Protein AF-A0AAW1VMY1-F1 (afdb_monomer)

Sequence (106 aa):
MLPQSQLFFLLIALLSFTSILGSFEGLDKKFLPRVHVLNDLPPNSEPLNVLCKSRNTYIDFSHPGTRFRPKRDNGKAAVFWLVNEHGFFLSWDNTTWVKKSVWETE

Mean predicted aligned error: 14.03 Å

Radius of gyration: 27.6 Å; Cα contacts (8 Å, |Δi|>4): 122; chains: 1; bounding box: 50×26×88 Å

pLDDT: mean 76.41, std 15.04, range [42.78, 95.44]

Structure (mmCIF, N/CA/C/O backbone):
data_AF-A0AAW1VMY1-F1
#
_entry.id   AF-A0AAW1VMY1-F1
#
loop_
_atom_site.group_PDB
_atom_site.id
_atom_site.type_symbol
_atom_site.label_atom_id
_atom_site.label_alt_id
_atom_site.label_comp_id
_atom_site.label_asym_id
_atom_site.label_entity_id
_atom_site.label_seq_id
_atom_site.pdbx_PDB_ins_code
_atom_site.Cartn_x
_atom_site.Cartn_y
_atom_site.Cartn_z
_atom_site.occupancy
_atom_site.B_iso_or_equiv
_atom_site.auth_seq_id
_atom_site.auth_comp_id
_atom_site.auth_asym_id
_atom_site.auth_atom_id
_atom_site.pdbx_PDB_model_num
ATOM 1 N N . MET A 1 1 ? 25.971 17.314 -67.364 1.00 74.19 1 MET A N 1
ATOM 2 C CA . MET A 1 1 ? 26.705 16.212 -66.703 1.00 74.19 1 MET A CA 1
ATOM 3 C C . MET A 1 1 ? 27.436 16.817 -65.519 1.00 74.19 1 MET A C 1
ATOM 5 O O . MET A 1 1 ? 28.214 17.738 -65.729 1.00 74.19 1 MET A O 1
ATOM 9 N N . LEU A 1 2 ? 27.101 16.420 -64.290 1.00 62.38 2 LEU A N 1
ATOM 10 C CA . LEU A 1 2 ? 27.748 16.969 -63.094 1.00 62.38 2 LEU A CA 1
ATOM 11 C C . LEU A 1 2 ? 29.171 16.384 -62.994 1.00 62.38 2 LEU A C 1
ATOM 13 O O . LEU A 1 2 ? 29.309 15.169 -63.152 1.00 62.38 2 LEU A O 1
ATOM 17 N N . PRO A 1 3 ? 30.224 17.189 -62.771 1.00 81.88 3 PRO A N 1
ATOM 18 C CA . PRO A 1 3 ? 31.581 16.663 -62.671 1.00 81.88 3 PRO A CA 1
ATOM 19 C C . PRO A 1 3 ? 31.712 15.729 -61.462 1.00 81.88 3 PRO A C 1
ATOM 21 O O . PRO A 1 3 ? 31.145 15.977 -60.398 1.00 81.88 3 PRO A O 1
ATOM 24 N N . GLN A 1 4 ? 32.474 14.647 -61.625 1.00 75.56 4 GLN A N 1
ATOM 25 C CA . GLN A 1 4 ? 32.600 13.557 -60.649 1.00 75.56 4 GLN A CA 1
ATOM 26 C C . GLN A 1 4 ? 33.080 14.021 -59.263 1.00 75.56 4 GLN A C 1
ATOM 28 O O . GLN A 1 4 ? 32.715 13.430 -58.249 1.00 75.56 4 GLN A O 1
ATOM 33 N N . SER A 1 5 ? 33.821 15.131 -59.202 1.00 76.00 5 SER A N 1
ATOM 34 C CA . SER A 1 5 ? 34.220 15.775 -57.947 1.00 76.00 5 SER A CA 1
ATOM 35 C C . SER A 1 5 ? 33.035 16.353 -57.164 1.00 76.00 5 SER A C 1
ATOM 37 O O . SER A 1 5 ? 33.006 16.247 -55.944 1.00 76.00 5 SER A O 1
ATOM 39 N N . GLN A 1 6 ? 32.024 16.905 -57.837 1.00 75.88 6 GLN A N 1
ATOM 40 C CA . GLN A 1 6 ? 30.830 17.474 -57.195 1.00 75.88 6 GLN A CA 1
ATOM 41 C C . GLN A 1 6 ? 29.905 16.384 -56.641 1.00 75.88 6 GLN A C 1
ATOM 43 O O . GLN A 1 6 ? 29.338 16.541 -55.563 1.00 75.88 6 GLN A O 1
ATOM 48 N N . LEU A 1 7 ? 29.814 15.242 -57.331 1.00 78.56 7 LEU A N 1
ATOM 49 C CA . LEU A 1 7 ? 29.116 14.053 -56.829 1.00 78.56 7 LEU A CA 1
ATOM 50 C C . LEU A 1 7 ? 29.737 13.537 -55.521 1.00 78.56 7 LEU A C 1
ATOM 52 O O . LEU A 1 7 ? 29.009 13.157 -54.606 1.00 78.56 7 LEU A O 1
ATOM 56 N N . PHE A 1 8 ? 31.067 13.580 -55.407 1.00 79.62 8 PHE A N 1
ATOM 57 C CA . PHE A 1 8 ? 31.785 13.155 -54.204 1.00 79.62 8 PHE A CA 1
ATOM 58 C C . PHE A 1 8 ? 31.496 14.059 -52.995 1.00 79.62 8 PHE A C 1
ATOM 60 O O . PHE A 1 8 ? 31.194 13.559 -51.911 1.00 79.62 8 PHE A O 1
ATOM 67 N N . PHE A 1 9 ? 31.500 15.383 -53.180 1.00 80.56 9 PHE A N 1
ATOM 68 C CA . PHE A 1 9 ? 31.163 16.326 -52.104 1.00 80.56 9 PHE A CA 1
ATOM 69 C C . PHE A 1 9 ? 29.706 16.200 -51.640 1.00 80.56 9 PHE A C 1
ATOM 71 O O . PHE A 1 9 ? 29.439 16.265 -50.440 1.00 80.56 9 PHE A O 1
ATOM 78 N N . LEU A 1 10 ? 28.770 15.958 -52.563 1.00 80.25 10 LEU A N 1
ATOM 79 C CA . LEU A 1 10 ? 27.357 15.751 -52.227 1.00 80.25 10 LEU A CA 1
ATOM 80 C C . LEU A 1 10 ? 27.125 14.452 -51.442 1.00 80.25 10 LEU A C 1
ATOM 82 O O . LEU A 1 10 ? 26.332 14.449 -50.504 1.00 80.25 10 LEU A O 1
ATOM 86 N N . LEU A 1 11 ? 27.846 13.373 -51.763 1.00 76.94 11 LEU A N 1
ATOM 87 C CA . LEU A 1 11 ? 27.800 12.113 -51.009 1.00 76.94 11 LEU A CA 1
ATOM 88 C C . LEU A 1 11 ? 28.310 12.279 -49.569 1.00 76.94 11 LEU A C 1
ATOM 90 O O . LEU A 1 11 ? 27.679 11.785 -48.637 1.00 76.94 11 LEU A O 1
ATOM 94 N N . ILE A 1 12 ? 29.407 13.017 -49.369 1.00 76.75 12 ILE A N 1
ATOM 95 C CA . ILE A 1 12 ? 29.951 13.306 -48.030 1.00 76.75 12 ILE A CA 1
ATOM 96 C C . ILE A 1 12 ? 28.976 14.165 -47.214 1.00 76.75 12 ILE A C 1
ATOM 98 O O . ILE A 1 12 ? 28.760 13.898 -46.028 1.00 76.75 12 ILE A O 1
ATOM 102 N N . ALA A 1 13 ? 28.348 15.161 -47.843 1.00 75.44 13 ALA A N 1
ATOM 103 C CA . ALA A 1 13 ? 27.332 15.986 -47.196 1.00 75.44 13 ALA A CA 1
ATOM 104 C C . ALA A 1 13 ? 26.098 15.153 -46.797 1.00 75.44 13 ALA A C 1
ATOM 106 O O . ALA A 1 13 ? 25.606 15.280 -45.681 1.00 75.44 13 ALA A O 1
ATOM 107 N N . LEU A 1 14 ? 25.637 14.232 -47.652 1.00 70.38 14 LEU A N 1
ATOM 108 C CA . LEU A 1 14 ? 24.501 13.360 -47.333 1.00 70.38 14 LEU A CA 1
ATOM 109 C C . LEU A 1 14 ? 24.799 12.428 -46.149 1.00 70.38 14 LEU A C 1
ATOM 111 O O . LEU A 1 14 ? 23.968 12.276 -45.256 1.00 70.38 14 LEU A O 1
ATOM 115 N N . LEU A 1 15 ? 25.996 11.834 -46.115 1.00 66.88 15 LEU A N 1
ATOM 116 C CA . LEU A 1 15 ? 26.402 10.925 -45.040 1.00 66.88 15 LEU A CA 1
ATOM 117 C C . LEU A 1 15 ? 26.568 11.659 -43.703 1.00 66.88 15 LEU A C 1
ATOM 119 O O . LEU A 1 15 ? 26.132 11.150 -42.673 1.00 66.88 15 LEU A O 1
ATOM 123 N N . SER A 1 16 ? 27.098 12.884 -43.713 1.00 65.31 16 SER A N 1
ATOM 124 C CA . SER A 1 16 ? 27.239 13.698 -42.495 1.00 65.31 16 SER A CA 1
ATOM 125 C C . SER A 1 16 ? 25.903 14.217 -41.937 1.00 65.31 16 SER A C 1
ATOM 127 O O . SER A 1 16 ? 25.782 14.377 -40.720 1.00 65.31 16 SER A O 1
ATOM 129 N N . PHE A 1 17 ? 24.864 14.380 -42.766 1.00 57.53 17 PHE A N 1
ATOM 130 C CA . PHE A 1 17 ? 23.508 14.699 -42.293 1.00 57.53 17 PHE A CA 1
ATOM 131 C C . PHE A 1 17 ? 22.769 13.500 -41.671 1.00 57.53 17 PHE A C 1
ATOM 133 O O . PHE A 1 17 ? 21.923 13.697 -40.798 1.00 57.53 17 PHE A O 1
ATOM 140 N N . THR A 1 18 ? 23.101 12.255 -42.040 1.00 57.72 18 THR A N 1
ATOM 141 C CA . THR A 1 18 ? 22.479 11.065 -41.417 1.00 57.72 18 THR A CA 1
ATOM 142 C C . THR A 1 18 ? 22.928 10.814 -39.973 1.00 57.72 18 THR A C 1
ATOM 144 O O . THR A 1 18 ? 22.224 10.142 -39.221 1.00 57.72 18 THR A O 1
ATOM 147 N N . SER A 1 19 ? 24.038 11.418 -39.536 1.00 53.75 19 SER A N 1
ATOM 148 C CA . SER A 1 19 ? 24.564 11.284 -38.168 1.00 53.75 19 SER A CA 1
ATOM 149 C C . SER A 1 19 ? 23.759 12.016 -37.082 1.00 53.75 19 SER A C 1
ATOM 151 O O . SER A 1 19 ? 24.061 11.847 -35.905 1.00 53.75 19 SER A O 1
ATOM 153 N N . ILE A 1 20 ? 22.734 12.809 -37.429 1.00 59.62 20 ILE A N 1
ATOM 154 C CA . ILE A 1 20 ? 21.952 13.582 -36.439 1.00 59.62 20 ILE A CA 1
ATOM 155 C C . ILE A 1 20 ? 20.674 12.840 -35.984 1.00 59.62 20 ILE A C 1
ATOM 157 O O . ILE A 1 20 ? 20.068 13.219 -34.986 1.00 59.62 20 ILE A O 1
ATOM 161 N N . LEU A 1 21 ? 20.269 11.735 -36.628 1.00 57.66 21 LEU A N 1
ATOM 162 C CA . LEU A 1 21 ? 19.001 11.051 -36.297 1.00 57.66 21 LEU A CA 1
ATOM 163 C C . LEU A 1 21 ? 19.116 9.925 -35.247 1.00 57.66 21 LEU A C 1
ATOM 165 O O . LEU A 1 21 ? 18.142 9.225 -34.987 1.00 57.66 21 LEU A O 1
ATOM 169 N N . GLY A 1 22 ? 20.280 9.721 -34.631 1.00 58.38 22 GLY A N 1
ATOM 170 C CA . GLY A 1 22 ? 20.559 8.474 -33.910 1.00 58.38 22 GLY A CA 1
ATOM 171 C C . GLY A 1 22 ? 21.224 8.614 -32.552 1.00 58.38 22 GLY A C 1
ATOM 172 O O . GLY A 1 22 ? 21.990 7.733 -32.192 1.00 58.38 22 GLY A O 1
ATOM 173 N N . SER A 1 23 ? 20.974 9.686 -31.803 1.00 52.78 23 SER A N 1
ATOM 174 C CA . SER A 1 23 ? 21.310 9.699 -30.375 1.00 52.78 23 SER A CA 1
ATOM 175 C C . SER A 1 23 ? 20.252 10.451 -29.573 1.00 52.78 23 SER A C 1
ATOM 177 O O . SER A 1 23 ? 20.499 11.492 -28.972 1.00 52.78 23 SER A O 1
ATOM 179 N N . PHE A 1 24 ? 19.027 9.919 -29.562 1.00 54.03 24 PHE A N 1
ATOM 180 C CA . PHE A 1 24 ? 18.202 10.043 -28.362 1.00 54.03 24 PHE A CA 1
ATOM 181 C C . PHE A 1 24 ? 18.779 9.050 -27.348 1.00 54.03 24 PHE A C 1
ATOM 183 O O . PHE A 1 24 ? 18.241 7.963 -27.146 1.00 54.03 24 PHE A O 1
ATOM 190 N N . GLU A 1 25 ? 19.931 9.392 -26.762 1.00 52.69 25 GLU A N 1
ATOM 191 C CA . GLU A 1 25 ? 20.349 8.765 -25.514 1.00 52.69 25 GLU A CA 1
ATOM 192 C C . GLU A 1 25 ? 19.185 8.905 -24.546 1.00 52.69 25 GLU A C 1
ATOM 194 O O . GLU A 1 25 ? 18.612 9.986 -24.373 1.00 52.69 25 GLU A O 1
ATOM 199 N N . GLY A 1 26 ? 18.762 7.746 -24.049 1.00 50.97 26 GLY A N 1
ATOM 200 C CA . GLY A 1 26 ? 17.494 7.561 -23.390 1.00 50.97 26 GLY A CA 1
ATOM 201 C C . GLY A 1 26 ? 17.256 8.661 -22.378 1.00 50.97 26 GLY A C 1
ATOM 202 O O . GLY A 1 26 ? 18.039 8.880 -21.453 1.00 50.97 26 GLY A O 1
ATOM 203 N N . LEU A 1 27 ? 16.097 9.297 -22.508 1.00 46.19 27 LEU A N 1
ATOM 204 C CA . LEU A 1 27 ? 15.431 9.843 -21.349 1.00 46.19 27 LEU A CA 1
ATOM 205 C C . LEU A 1 27 ? 15.048 8.634 -20.477 1.00 46.19 27 LEU A C 1
ATOM 207 O O . LEU A 1 27 ? 13.879 8.259 -20.392 1.00 46.19 27 LEU A O 1
ATOM 211 N N . ASP A 1 28 ? 16.042 8.009 -19.841 1.00 54.50 28 ASP A N 1
ATOM 212 C CA . ASP A 1 28 ? 15.888 7.185 -18.659 1.00 54.50 28 ASP A CA 1
ATOM 213 C C . ASP A 1 28 ? 15.371 8.144 -17.589 1.00 54.50 28 ASP A C 1
ATOM 215 O O . ASP A 1 28 ? 16.063 8.559 -16.658 1.00 54.50 28 ASP A O 1
ATOM 219 N N . LYS A 1 29 ? 14.098 8.528 -17.719 1.00 54.84 29 LYS A N 1
ATOM 220 C CA . LYS A 1 29 ? 13.269 8.860 -16.580 1.00 54.84 29 LYS A CA 1
ATOM 221 C C . LYS A 1 29 ? 13.321 7.600 -15.747 1.00 54.84 29 LYS A C 1
ATOM 223 O O . LYS A 1 29 ? 12.522 6.688 -15.931 1.00 54.84 29 LYS A O 1
ATOM 228 N N . LYS A 1 30 ? 14.324 7.531 -14.874 1.00 58.94 30 LYS A N 1
ATOM 229 C CA . LYS A 1 30 ? 14.432 6.574 -13.790 1.00 58.94 30 LYS A CA 1
ATOM 230 C C . LYS A 1 30 ? 13.137 6.757 -13.023 1.00 58.94 30 LYS A C 1
ATOM 232 O O . LYS A 1 30 ? 13.014 7.673 -12.212 1.00 58.94 30 LYS A O 1
ATOM 237 N N . PHE A 1 31 ? 12.124 5.977 -13.382 1.00 66.00 31 PHE A N 1
ATOM 238 C CA . PHE A 1 31 ? 10.840 6.031 -12.723 1.00 66.00 31 PHE A CA 1
ATOM 239 C C . PHE A 1 31 ? 11.127 5.608 -11.297 1.00 66.00 31 PHE A C 1
ATOM 241 O O . PHE A 1 31 ? 11.403 4.438 -11.022 1.00 66.00 31 PHE A O 1
ATOM 248 N N . LEU A 1 32 ? 11.171 6.598 -10.406 1.00 73.69 32 LEU A N 1
ATOM 249 C CA . LEU A 1 32 ? 11.350 6.327 -9.000 1.00 73.69 32 LEU A CA 1
ATOM 250 C C . LEU A 1 32 ? 10.162 5.460 -8.582 1.00 73.69 32 LEU A C 1
ATOM 252 O O . LEU A 1 32 ? 9.017 5.823 -8.872 1.00 73.69 32 LEU A O 1
ATOM 256 N N . PRO A 1 33 ? 10.418 4.305 -7.957 1.00 79.06 33 PRO A N 1
ATOM 257 C CA . PRO A 1 33 ? 9.359 3.450 -7.458 1.00 79.06 33 PRO A CA 1
A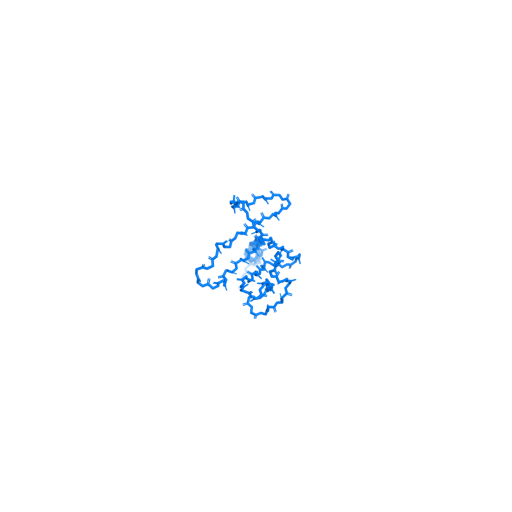TOM 258 C C . PRO A 1 33 ? 8.439 4.258 -6.545 1.00 79.06 33 PRO A C 1
ATOM 260 O O . PRO A 1 33 ? 8.913 4.877 -5.591 1.00 79.06 33 PRO A O 1
ATOM 263 N N . ARG A 1 34 ? 7.138 4.258 -6.840 1.00 86.06 34 ARG A N 1
ATOM 264 C CA . ARG A 1 34 ? 6.140 4.999 -6.064 1.00 86.06 34 ARG A CA 1
ATOM 265 C C . ARG A 1 34 ? 5.248 4.061 -5.264 1.00 86.06 34 ARG A C 1
ATOM 267 O O . ARG A 1 34 ? 4.809 3.024 -5.753 1.00 86.06 34 ARG A O 1
ATOM 274 N N . VAL A 1 35 ? 4.984 4.452 -4.023 1.00 88.00 35 VAL A N 1
ATOM 275 C CA . VAL A 1 35 ? 4.002 3.814 -3.147 1.00 88.00 35 VAL A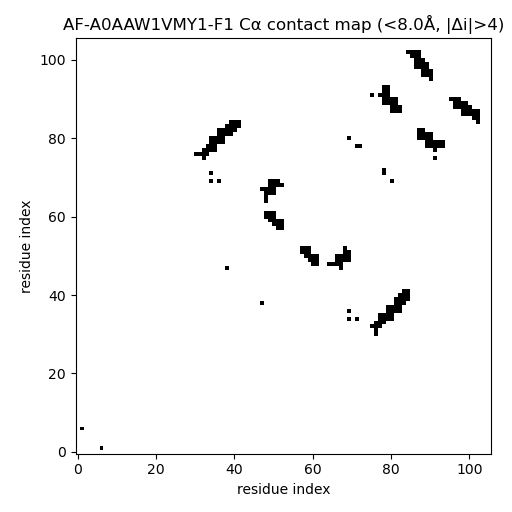 CA 1
ATOM 276 C C . VAL A 1 35 ? 2.913 4.843 -2.902 1.00 88.00 35 VAL A C 1
ATOM 278 O O . VAL A 1 35 ? 3.186 5.912 -2.363 1.00 88.00 35 VAL A O 1
ATOM 281 N N . HIS A 1 36 ? 1.698 4.528 -3.325 1.00 90.94 36 HIS A N 1
ATOM 282 C CA . HIS A 1 36 ? 0.514 5.328 -3.056 1.00 90.94 36 HIS A CA 1
ATOM 283 C C . HIS A 1 36 ? -0.228 4.707 -1.877 1.00 90.94 36 HIS A C 1
ATOM 285 O O . HIS A 1 36 ? -0.454 3.498 -1.868 1.00 90.94 36 HIS A O 1
ATOM 291 N N . VAL A 1 37 ? -0.591 5.519 -0.888 1.00 91.81 37 VAL A N 1
ATOM 292 C CA . VAL A 1 37 ? -1.454 5.101 0.220 1.00 91.81 37 VAL A CA 1
ATOM 293 C C . VAL A 1 37 ? -2.746 5.894 0.113 1.00 91.81 37 VAL A C 1
ATOM 295 O O . VAL A 1 37 ? -2.717 7.122 0.119 1.00 91.81 37 VAL A O 1
ATOM 298 N N . LEU A 1 38 ? -3.853 5.181 -0.052 1.00 93.56 38 LEU A N 1
ATOM 299 C CA . LEU A 1 38 ? -5.196 5.722 -0.178 1.00 93.56 38 LEU A CA 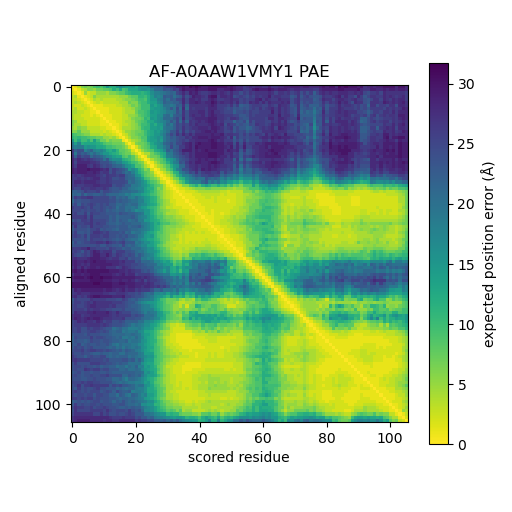1
ATOM 300 C C . LEU A 1 38 ? -5.916 5.480 1.146 1.00 93.56 38 LEU A C 1
ATOM 302 O O . LEU A 1 38 ? -6.093 4.332 1.560 1.00 93.56 38 LEU A O 1
ATOM 306 N N . ASN A 1 39 ? -6.282 6.571 1.810 1.00 92.06 39 ASN A N 1
ATOM 307 C CA . ASN A 1 39 ? -7.086 6.529 3.019 1.00 92.06 39 ASN A CA 1
ATOM 308 C C . ASN A 1 39 ? -8.567 6.577 2.631 1.00 92.06 39 ASN A C 1
ATOM 310 O O . ASN A 1 39 ? -9.029 7.600 2.132 1.00 92.06 39 ASN A O 1
ATOM 314 N N . ASP A 1 40 ? -9.269 5.477 2.864 1.00 94.69 40 ASP A N 1
ATOM 315 C CA . ASP A 1 40 ? -10.708 5.303 2.648 1.00 94.69 40 ASP A CA 1
ATOM 316 C C . ASP A 1 40 ? -11.371 4.834 3.955 1.00 94.69 40 ASP A C 1
ATOM 318 O O . ASP A 1 40 ? -12.270 3.995 3.991 1.00 94.69 40 ASP A O 1
ATOM 322 N N . LEU A 1 41 ? -10.848 5.328 5.080 1.00 92.50 41 LEU A N 1
ATOM 323 C CA . LEU A 1 41 ? -11.469 5.145 6.381 1.00 92.50 41 LEU A CA 1
ATOM 324 C C . LEU A 1 41 ? -12.761 5.973 6.478 1.00 92.50 41 LEU A C 1
ATOM 326 O O . LEU A 1 41 ? -12.817 7.082 5.932 1.00 92.50 41 LEU A O 1
ATOM 330 N N . PRO A 1 42 ? -13.776 5.484 7.215 1.00 93.38 42 PRO A N 1
ATOM 331 C CA . PRO A 1 42 ? -14.998 6.236 7.456 1.00 93.38 42 PRO A CA 1
ATOM 332 C C . PRO A 1 42 ? -14.731 7.639 8.028 1.00 93.38 42 PRO A C 1
ATOM 334 O O . PRO A 1 42 ? -13.728 7.852 8.724 1.00 93.38 42 PRO A O 1
ATOM 337 N N . PRO A 1 43 ? -15.642 8.603 7.810 1.00 92.00 43 PRO A N 1
ATOM 338 C CA . PRO A 1 43 ? -15.548 9.915 8.437 1.00 92.00 43 PRO A CA 1
ATOM 339 C C . PRO A 1 43 ? -15.408 9.805 9.960 1.00 92.00 43 PRO A C 1
ATOM 341 O O . PRO A 1 43 ? -16.050 8.963 10.584 1.00 92.00 43 PRO A O 1
ATOM 344 N N . ASN A 1 44 ? -14.608 10.692 10.559 1.00 90.94 44 ASN A N 1
ATOM 345 C CA . ASN A 1 44 ? -14.301 10.722 11.999 1.00 90.94 44 ASN A CA 1
ATOM 346 C C . ASN A 1 44 ? -13.490 9.526 12.528 1.00 90.94 44 ASN A C 1
ATOM 348 O O . ASN A 1 44 ? -13.361 9.376 13.741 1.00 90.94 44 ASN A O 1
ATOM 352 N N . SER A 1 45 ? -12.927 8.696 11.648 1.00 88.75 45 SER A N 1
ATOM 353 C CA . SER A 1 45 ? -11.943 7.694 12.061 1.00 88.75 45 SER A CA 1
ATOM 354 C C . SER A 1 45 ? -10.671 8.354 12.592 1.00 88.75 45 SER A C 1
ATOM 356 O O . SER A 1 45 ? -10.297 9.448 12.156 1.00 88.75 45 SER A O 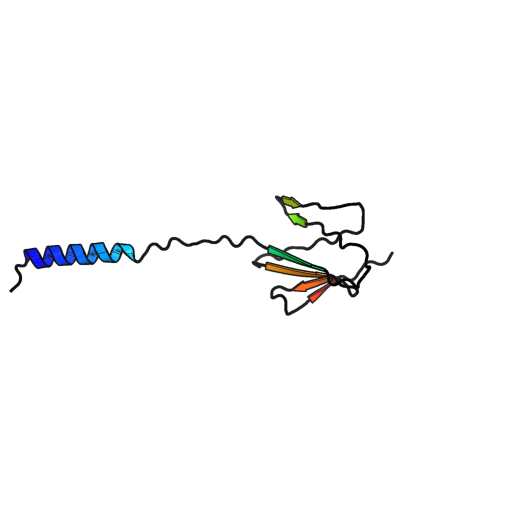1
ATOM 358 N N . GLU A 1 46 ? -9.976 7.651 13.487 1.00 87.00 46 GLU A N 1
ATOM 359 C CA . GLU A 1 46 ? -8.629 8.027 13.917 1.00 87.00 46 GLU A CA 1
ATOM 360 C C . GLU A 1 46 ? -7.697 8.230 12.704 1.00 87.00 46 GLU A C 1
ATOM 362 O O . GLU A 1 46 ? -7.805 7.497 11.710 1.00 87.00 46 GLU A O 1
ATOM 367 N N . PRO A 1 47 ? -6.766 9.204 12.747 1.00 86.00 47 PRO A N 1
ATOM 368 C CA . PRO A 1 47 ? -5.858 9.460 11.637 1.00 86.00 47 PRO A CA 1
ATOM 369 C C . PRO A 1 47 ? -5.043 8.224 11.238 1.00 86.00 47 PRO A C 1
ATOM 371 O O . PRO A 1 47 ? -4.430 7.552 12.072 1.00 86.00 47 PRO A O 1
ATOM 374 N N . LEU A 1 48 ? -4.968 7.961 9.930 1.00 85.62 48 LEU A N 1
ATOM 375 C CA . LEU A 1 48 ? -4.151 6.873 9.402 1.00 85.62 48 LEU A CA 1
ATOM 376 C C . LEU A 1 48 ? -2.657 7.178 9.588 1.00 85.62 48 LEU A C 1
ATOM 378 O O . LEU A 1 48 ? -2.075 7.991 8.869 1.00 85.62 48 LEU A O 1
ATOM 382 N N . ASN A 1 49 ? -2.019 6.457 10.508 1.00 82.62 49 ASN A N 1
ATOM 383 C CA . ASN A 1 49 ? -0.581 6.544 10.745 1.00 82.62 49 ASN A CA 1
ATOM 384 C C . ASN A 1 49 ? 0.191 5.608 9.802 1.00 82.62 49 ASN A C 1
ATOM 386 O O . ASN A 1 49 ? 0.193 4.382 9.966 1.00 82.62 49 ASN A O 1
ATOM 390 N N . VAL A 1 50 ? 0.875 6.195 8.817 1.00 82.38 50 VAL A N 1
ATOM 391 C CA . VAL A 1 50 ? 1.653 5.473 7.798 1.00 82.38 50 VAL A CA 1
ATOM 392 C C . VAL A 1 50 ? 3.141 5.536 8.121 1.00 82.38 50 VAL A C 1
ATOM 394 O O . VAL A 1 50 ? 3.719 6.614 8.227 1.00 82.38 50 VAL A O 1
ATOM 397 N N . LEU A 1 51 ? 3.790 4.374 8.200 1.00 79.44 51 LEU A N 1
ATOM 398 C CA . LEU A 1 51 ? 5.235 4.270 8.382 1.00 79.44 51 LEU A CA 1
ATOM 399 C C . LEU A 1 51 ? 5.898 3.665 7.145 1.00 79.44 51 LEU A C 1
ATOM 401 O O . LEU A 1 51 ? 5.757 2.475 6.855 1.00 79.44 51 LEU A O 1
ATOM 405 N N . CYS A 1 52 ? 6.696 4.478 6.458 1.00 77.62 52 CYS A N 1
ATOM 406 C CA . CYS A 1 52 ? 7.420 4.077 5.260 1.00 77.62 52 CYS A CA 1
ATOM 407 C C . CYS A 1 52 ? 8.892 3.800 5.585 1.00 77.62 52 CYS A C 1
ATOM 409 O O . CYS A 1 52 ? 9.666 4.708 5.892 1.00 77.62 52 CYS A O 1
ATOM 411 N N . LYS A 1 53 ? 9.309 2.534 5.460 1.00 73.75 53 LYS A N 1
ATOM 412 C CA . LYS A 1 53 ? 10.708 2.123 5.636 1.00 73.75 53 LYS A CA 1
ATOM 413 C C . LYS A 1 53 ? 11.271 1.536 4.345 1.00 73.75 53 LYS A C 1
ATOM 415 O O . LYS A 1 53 ? 10.791 0.521 3.848 1.00 73.75 53 LYS A O 1
ATOM 420 N N . SER A 1 54 ? 12.334 2.147 3.838 1.00 73.25 54 SER A N 1
ATOM 421 C CA . SER A 1 54 ? 13.182 1.628 2.763 1.00 73.25 54 SER A CA 1
ATOM 422 C C . SER A 1 54 ? 14.549 1.236 3.340 1.00 73.25 54 SER A C 1
ATOM 424 O O . SER A 1 54 ? 14.884 1.626 4.458 1.00 73.25 54 SER A O 1
ATOM 426 N N . ARG A 1 55 ? 15.353 0.446 2.608 1.00 69.38 55 ARG A N 1
ATOM 427 C CA . ARG A 1 55 ? 16.719 0.092 3.054 1.00 69.38 55 ARG A CA 1
ATOM 428 C C . ARG A 1 55 ? 17.588 1.329 3.306 1.00 69.38 55 ARG A C 1
ATOM 430 O O . ARG A 1 55 ? 18.395 1.295 4.223 1.00 69.38 55 ARG A O 1
ATOM 437 N N . ASN A 1 56 ? 17.391 2.395 2.525 1.00 65.19 56 ASN A N 1
ATOM 438 C CA . ASN A 1 56 ? 18.258 3.581 2.534 1.00 65.19 56 ASN A CA 1
ATOM 439 C C . ASN A 1 56 ? 17.519 4.881 2.891 1.00 65.19 56 ASN A C 1
ATOM 441 O O . ASN A 1 56 ? 18.141 5.936 2.924 1.00 65.19 56 ASN A O 1
ATOM 445 N N . THR A 1 57 ? 16.204 4.836 3.123 1.00 57.28 57 THR A N 1
ATOM 446 C CA . THR A 1 57 ? 15.407 6.021 3.469 1.00 57.28 57 THR A CA 1
ATOM 447 C C . THR A 1 57 ? 14.381 5.680 4.544 1.00 57.28 57 THR A C 1
ATOM 449 O O . THR A 1 57 ? 13.640 4.699 4.436 1.00 57.28 57 THR A O 1
ATOM 452 N N . TYR A 1 58 ? 14.359 6.497 5.596 1.00 53.06 58 TYR A N 1
ATOM 453 C CA . TYR A 1 58 ? 13.421 6.411 6.709 1.00 53.06 58 TYR A CA 1
ATOM 454 C C . TYR A 1 58 ? 12.543 7.660 6.650 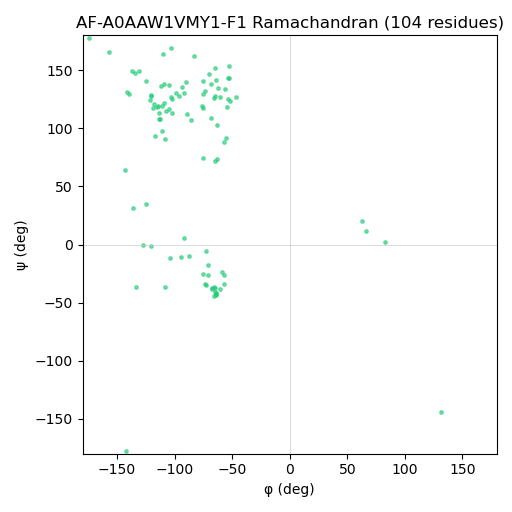1.00 53.06 58 TYR A C 1
ATOM 456 O O . TYR A 1 58 ? 13.034 8.763 6.870 1.00 53.06 58 TYR A O 1
ATOM 464 N N . ILE A 1 59 ? 11.280 7.495 6.257 1.00 57.97 59 ILE A N 1
ATOM 465 C CA . ILE A 1 59 ? 10.298 8.579 6.275 1.00 57.97 59 ILE A CA 1
ATOM 466 C C . ILE A 1 59 ? 9.312 8.205 7.371 1.00 57.97 59 ILE A C 1
ATOM 468 O O . ILE A 1 59 ? 8.438 7.356 7.180 1.00 57.97 59 ILE A O 1
ATOM 472 N N . ASP A 1 60 ? 9.533 8.788 8.541 1.00 49.81 60 ASP A N 1
ATOM 473 C CA . ASP A 1 60 ? 8.731 8.565 9.732 1.00 49.81 60 ASP A CA 1
ATOM 474 C C . ASP A 1 60 ? 7.983 9.845 10.068 1.00 49.81 60 ASP A C 1
ATOM 476 O O . ASP A 1 60 ? 8.569 10.842 10.486 1.00 49.81 60 ASP A O 1
ATOM 480 N N . PHE A 1 61 ? 6.679 9.804 9.840 1.00 54.28 61 PHE A N 1
ATOM 481 C CA . PHE A 1 61 ? 5.740 10.746 10.413 1.00 54.28 61 PHE A CA 1
ATOM 482 C C . PHE A 1 61 ? 4.973 9.952 11.468 1.00 54.28 61 PHE A C 1
ATOM 484 O O . PHE A 1 61 ? 3.997 9.285 11.132 1.00 54.28 61 PHE A O 1
ATOM 491 N N . SER A 1 62 ? 5.434 9.926 12.723 1.00 52.75 62 SER A N 1
ATOM 492 C CA . SER A 1 62 ? 4.656 9.250 13.766 1.00 52.75 62 SER A CA 1
ATOM 493 C C . SER A 1 62 ? 4.649 9.932 15.133 1.00 52.75 62 SER A C 1
ATOM 495 O O . SER A 1 62 ? 5.678 10.288 15.703 1.00 52.75 62 SER A O 1
ATOM 497 N N . HIS A 1 63 ? 3.419 10.061 15.640 1.00 42.78 63 HIS A N 1
ATOM 498 C CA . HIS A 1 63 ? 3.026 9.944 17.046 1.00 42.78 63 HIS A CA 1
ATOM 499 C C . HIS A 1 63 ? 2.836 8.444 17.399 1.00 42.78 63 HIS A C 1
ATOM 501 O O . HIS A 1 63 ? 2.721 7.614 16.489 1.00 42.78 63 HIS A O 1
ATOM 507 N N . PRO A 1 64 ? 2.824 8.045 18.686 1.00 46.78 64 PRO A N 1
ATOM 508 C CA . PRO A 1 64 ? 2.796 6.636 19.083 1.00 46.78 64 PRO A CA 1
ATOM 509 C C . PRO A 1 64 ? 1.399 6.013 18.886 1.00 46.78 64 PRO A C 1
ATOM 511 O O . PRO A 1 64 ? 0.443 6.425 19.530 1.00 46.78 64 PRO A O 1
ATOM 514 N N . GLY A 1 65 ? 1.287 5.008 18.009 1.00 56.78 65 GLY A N 1
ATOM 515 C CA . GLY A 1 65 ? 0.061 4.235 17.751 1.00 56.78 65 GLY A CA 1
ATOM 516 C C . GLY A 1 65 ? 0.291 3.057 16.788 1.00 56.78 65 GLY A C 1
ATOM 517 O O . GLY A 1 65 ? 1.411 2.863 16.293 1.00 56.78 65 GLY A O 1
ATOM 518 N N . THR A 1 66 ? -0.757 2.266 16.520 1.00 57.81 66 THR A N 1
ATOM 519 C CA . THR A 1 66 ? -0.779 1.195 15.503 1.00 57.81 66 THR A CA 1
ATOM 520 C C . THR A 1 66 ? -0.381 1.760 14.140 1.00 57.81 66 THR A C 1
ATOM 522 O O . THR A 1 66 ? -1.021 2.668 13.612 1.00 57.81 66 THR A O 1
ATOM 525 N N . ARG A 1 67 ? 0.721 1.255 13.571 1.00 69.69 67 ARG A N 1
ATOM 526 C CA . ARG A 1 67 ? 1.326 1.800 12.346 1.00 69.69 67 ARG A CA 1
ATOM 527 C C . ARG A 1 67 ? 1.126 0.865 11.169 1.00 69.6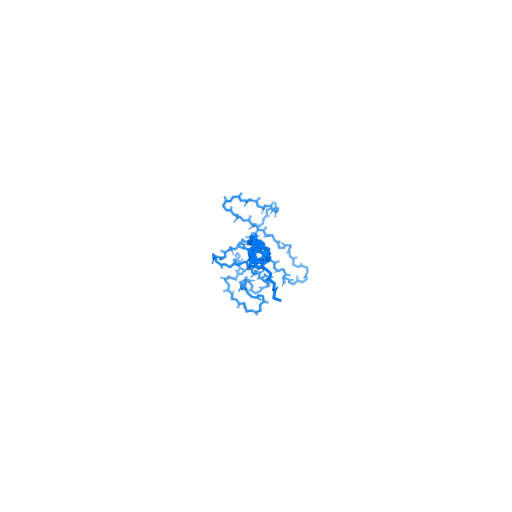9 67 ARG A C 1
ATOM 529 O O . ARG A 1 67 ? 1.635 -0.255 11.167 1.00 69.69 67 ARG A O 1
ATOM 536 N N . PHE A 1 68 ? 0.489 1.377 10.123 1.00 72.50 68 PHE A N 1
ATOM 537 C CA . PHE A 1 68 ? 0.431 0.694 8.843 1.00 72.50 68 PHE A CA 1
ATOM 538 C C . PHE A 1 68 ? 1.778 0.818 8.115 1.00 72.50 68 PHE A C 1
ATOM 540 O O . PHE A 1 68 ? 2.329 1.912 7.976 1.00 72.50 68 PHE A O 1
ATOM 547 N N . ARG A 1 69 ? 2.322 -0.310 7.646 1.00 76.69 69 ARG A N 1
ATOM 548 C CA . ARG A 1 69 ? 3.599 -0.373 6.920 1.00 76.69 69 ARG A CA 1
ATOM 549 C C . ARG A 1 69 ? 3.377 -0.884 5.498 1.00 76.69 69 ARG A C 1
ATOM 551 O O . ARG A 1 69 ? 3.403 -2.100 5.289 1.00 76.69 69 ARG A O 1
ATOM 558 N N . PRO A 1 70 ? 3.195 0.004 4.507 1.00 76.75 70 PRO A N 1
ATOM 559 C CA . PRO A 1 70 ? 3.046 -0.426 3.130 1.00 76.75 70 PRO A CA 1
ATOM 560 C C . PRO A 1 70 ? 4.348 -1.062 2.645 1.00 76.75 70 PRO A C 1
ATOM 562 O O . PRO A 1 70 ? 5.431 -0.471 2.712 1.00 76.75 70 PRO A O 1
ATOM 565 N N . LYS A 1 71 ? 4.247 -2.289 2.137 1.00 76.44 71 LYS A N 1
ATOM 566 C CA . LYS A 1 71 ? 5.381 -2.981 1.530 1.00 76.44 71 LYS A CA 1
ATOM 567 C C . LYS A 1 71 ? 5.431 -2.672 0.038 1.00 76.44 71 LYS A C 1
ATOM 569 O O . LYS A 1 71 ? 4.405 -2.646 -0.642 1.00 76.44 71 LYS A O 1
ATOM 574 N N . ARG A 1 72 ? 6.643 -2.473 -0.478 1.00 74.81 72 ARG A N 1
ATOM 575 C CA . ARG A 1 72 ? 6.894 -2.473 -1.919 1.00 74.81 72 ARG A CA 1
ATOM 576 C C . ARG A 1 72 ? 6.875 -3.906 -2.454 1.00 74.81 72 ARG A C 1
ATOM 578 O O . ARG A 1 72 ? 7.508 -4.777 -1.861 1.00 74.81 72 ARG A O 1
ATOM 585 N N . ASP A 1 73 ? 6.298 -4.091 -3.637 1.00 69.31 73 ASP A N 1
ATOM 586 C CA . ASP A 1 73 ? 6.568 -5.269 -4.463 1.00 69.31 73 ASP A CA 1
ATOM 587 C C . ASP A 1 73 ? 7.692 -5.017 -5.474 1.00 69.31 73 ASP A C 1
ATOM 589 O O . ASP A 1 73 ? 7.791 -3.960 -6.113 1.00 69.31 73 ASP A O 1
ATOM 593 N N . ASN A 1 74 ? 8.590 -5.998 -5.582 1.00 66.94 74 ASN A N 1
ATOM 594 C CA . ASN A 1 74 ? 9.742 -5.927 -6.470 1.00 66.94 74 ASN A CA 1
ATOM 595 C C . ASN A 1 74 ? 9.288 -5.975 -7.940 1.00 66.94 74 ASN A C 1
ATOM 597 O O . ASN A 1 74 ? 8.403 -6.746 -8.299 1.00 66.94 74 ASN A O 1
ATOM 601 N N . GLY A 1 75 ? 9.889 -5.143 -8.793 1.00 75.38 75 GLY A N 1
ATOM 602 C CA . GLY A 1 75 ? 9.596 -5.115 -10.234 1.00 75.38 75 GLY A CA 1
ATOM 603 C C . GLY A 1 75 ? 8.371 -4.300 -10.670 1.00 75.38 75 GLY A C 1
ATOM 604 O O . GLY A 1 75 ? 8.079 -4.255 -11.861 1.00 75.38 75 GLY A O 1
ATOM 605 N N . LYS A 1 76 ? 7.663 -3.625 -9.754 1.00 80.75 76 LYS A N 1
ATOM 606 C CA . LYS A 1 76 ? 6.562 -2.709 -10.103 1.00 80.75 76 LYS A CA 1
ATOM 607 C C . LYS A 1 76 ? 6.998 -1.250 -9.964 1.00 80.75 76 LYS A C 1
ATOM 609 O O . LYS A 1 76 ? 7.692 -0.895 -9.006 1.00 80.75 76 LYS A O 1
ATOM 614 N N . ALA A 1 77 ? 6.615 -0.425 -10.942 1.00 82.62 77 ALA A N 1
ATOM 615 C CA . ALA A 1 77 ? 6.914 1.010 -10.963 1.00 82.62 77 ALA A CA 1
ATOM 616 C C . ALA A 1 77 ? 6.064 1.788 -9.943 1.00 82.62 77 ALA A C 1
ATOM 618 O O . ALA A 1 77 ? 6.551 2.738 -9.329 1.00 82.62 77 ALA A O 1
ATOM 619 N N . ALA A 1 78 ? 4.822 1.351 -9.729 1.00 87.25 78 ALA A N 1
ATOM 620 C CA . ALA A 1 78 ? 3.923 1.870 -8.711 1.00 87.25 78 ALA A CA 1
ATOM 621 C C . ALA A 1 78 ? 3.188 0.721 -8.006 1.00 87.25 78 ALA A C 1
ATOM 623 O O . ALA A 1 78 ? 2.930 -0.321 -8.611 1.00 87.25 78 ALA A O 1
ATOM 624 N N . VAL A 1 79 ? 2.867 0.925 -6.731 1.00 91.31 79 VAL A N 1
ATOM 625 C CA . VAL A 1 79 ? 1.946 0.085 -5.954 1.00 91.31 79 VAL A CA 1
ATOM 626 C C . VAL A 1 79 ? 0.984 0.978 -5.178 1.00 91.31 79 VAL A C 1
ATOM 628 O O . VAL A 1 79 ? 1.370 2.067 -4.746 1.00 91.31 79 VAL A O 1
ATOM 631 N N . PHE A 1 80 ? -0.244 0.510 -4.988 1.00 93.12 80 PHE A N 1
ATOM 632 C CA . PHE A 1 80 ? -1.314 1.237 -4.313 1.00 93.12 80 PHE A CA 1
ATOM 633 C C . PHE A 1 80 ? -1.800 0.421 -3.124 1.00 93.12 80 PHE A C 1
ATOM 635 O O . PHE A 1 80 ? -2.186 -0.735 -3.278 1.00 93.12 80 PHE A O 1
ATOM 642 N N . TRP A 1 81 ? -1.778 1.027 -1.946 1.00 93.94 81 TRP A N 1
ATOM 643 C CA . TRP A 1 81 ? -2.336 0.465 -0.728 1.00 93.94 81 TRP A CA 1
ATOM 644 C C . TRP A 1 81 ? -3.610 1.218 -0.376 1.00 93.94 81 TRP A C 1
ATOM 646 O O . TRP A 1 81 ? -3.546 2.408 -0.082 1.00 93.94 81 T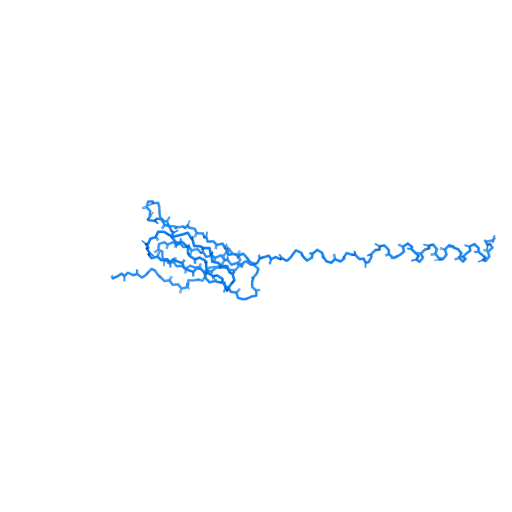RP A O 1
ATOM 656 N N . LEU A 1 82 ? -4.745 0.528 -0.410 1.00 93.94 82 LEU A N 1
ATOM 657 C CA . LEU A 1 82 ? -6.032 1.040 0.047 1.00 93.94 82 LEU A CA 1
ATOM 658 C C . LEU A 1 82 ? -6.271 0.566 1.479 1.00 93.94 82 LEU A C 1
ATOM 660 O O . LEU A 1 82 ? -6.155 -0.628 1.771 1.00 93.94 82 LEU A O 1
ATOM 664 N N . VAL A 1 83 ? -6.581 1.516 2.356 1.00 93.88 83 VAL A N 1
ATOM 665 C CA . VAL A 1 83 ? -6.866 1.279 3.770 1.00 93.88 83 VAL A CA 1
ATOM 666 C C . VAL A 1 83 ? -8.289 1.733 4.057 1.00 93.88 83 VAL A C 1
ATOM 668 O O . VAL A 1 83 ? -8.586 2.914 3.904 1.00 93.88 83 VAL A O 1
ATOM 671 N N . ASN A 1 84 ? -9.150 0.804 4.464 1.00 93.94 84 ASN A N 1
ATOM 672 C CA . ASN A 1 84 ? -10.538 1.080 4.836 1.00 93.94 84 ASN A CA 1
ATOM 673 C C . ASN A 1 84 ? -10.964 0.220 6.035 1.00 93.94 84 ASN A C 1
ATOM 675 O O . ASN A 1 84 ? -10.170 -0.558 6.565 1.00 93.94 84 ASN A O 1
ATOM 679 N N . GLU A 1 85 ? -12.220 0.332 6.465 1.00 91.94 85 GLU A N 1
ATOM 680 C CA . GLU A 1 85 ? -12.760 -0.395 7.626 1.00 91.94 85 GLU A CA 1
ATOM 681 C C . GLU A 1 85 ? -12.668 -1.930 7.517 1.00 91.94 85 GLU A C 1
ATOM 683 O O . GLU A 1 85 ? -12.604 -2.631 8.524 1.00 91.94 85 GLU A O 1
ATOM 688 N N . HIS A 1 86 ? -12.596 -2.481 6.304 1.00 92.12 86 HIS A N 1
ATOM 689 C CA . HIS A 1 86 ? -12.518 -3.925 6.086 1.00 92.12 86 HIS A CA 1
ATOM 690 C C . HIS A 1 86 ? -11.084 -4.469 6.098 1.00 92.12 86 HIS A C 1
ATOM 692 O O . HIS A 1 86 ? -10.898 -5.696 6.094 1.00 92.12 86 HIS A O 1
ATOM 698 N N . GLY A 1 87 ? -10.074 -3.596 6.096 1.00 91.56 87 GLY A N 1
ATOM 699 C CA . GLY A 1 87 ? -8.662 -3.950 6.200 1.00 91.56 87 GLY A CA 1
ATOM 700 C C . GLY A 1 87 ? -7.785 -3.267 5.155 1.00 91.56 87 GLY A C 1
ATOM 701 O O . GLY A 1 87 ? -7.998 -2.116 4.777 1.00 91.56 87 GLY A O 1
ATOM 702 N N . PHE A 1 88 ? -6.771 -3.999 4.695 1.00 93.25 88 PHE A N 1
ATOM 703 C CA . PHE A 1 88 ? -5.694 -3.471 3.860 1.00 93.25 88 PHE A CA 1
ATOM 704 C C . PHE A 1 88 ? -5.644 -4.203 2.524 1.00 93.25 88 PHE A C 1
ATOM 706 O O . PHE A 1 88 ? -5.548 -5.435 2.475 1.00 93.25 88 PHE A O 1
ATOM 713 N N . PHE A 1 89 ? -5.661 -3.444 1.434 1.00 94.81 89 PHE A N 1
ATOM 714 C CA . PHE A 1 89 ? -5.745 -3.966 0.076 1.00 94.81 89 PHE A CA 1
ATOM 715 C C . PHE A 1 89 ? -4.584 -3.445 -0.765 1.00 94.81 89 PHE A C 1
ATOM 717 O O . PHE A 1 89 ? -4.204 -2.282 -0.661 1.00 94.81 89 PHE A O 1
ATOM 724 N N . LEU A 1 90 ? -4.027 -4.308 -1.611 1.00 93.62 90 LEU A N 1
ATOM 725 C CA . LEU A 1 90 ? -2.942 -3.974 -2.527 1.00 93.62 90 LEU A CA 1
ATOM 726 C C . LEU A 1 90 ? -3.440 -4.023 -3.970 1.00 93.62 90 LEU A C 1
ATOM 728 O O . LEU A 1 90 ? -4.091 -4.991 -4.363 1.00 93.62 90 LEU A O 1
ATOM 732 N N . SER A 1 91 ? -3.056 -3.022 -4.754 1.00 93.44 91 SER A N 1
ATOM 733 C CA . SER A 1 91 ? -3.236 -2.985 -6.201 1.00 93.44 91 SER A CA 1
ATOM 734 C C . SER A 1 91 ? -1.939 -2.592 -6.911 1.00 93.44 91 SER A C 1
ATOM 736 O O . SER A 1 91 ? -1.125 -1.823 -6.390 1.00 93.44 91 SER A O 1
ATOM 738 N N . TRP A 1 92 ? -1.753 -3.110 -8.125 1.00 91.19 92 TRP A N 1
ATOM 739 C CA . TRP A 1 92 ? -0.667 -2.716 -9.030 1.00 91.19 92 TRP A CA 1
ATOM 740 C C . TRP A 1 92 ? -1.144 -1.812 -10.175 1.00 91.19 92 TRP A C 1
ATOM 742 O O . TRP A 1 92 ? -0.310 -1.235 -10.869 1.00 91.19 92 TRP A O 1
ATOM 752 N N . ASP A 1 93 ? -2.461 -1.684 -10.361 1.00 92.19 93 ASP A N 1
ATOM 753 C CA . ASP A 1 93 ? -3.105 -0.941 -11.453 1.00 92.19 93 ASP A CA 1
ATOM 754 C C . ASP A 1 93 ? -4.141 0.095 -10.963 1.00 92.19 93 ASP A C 1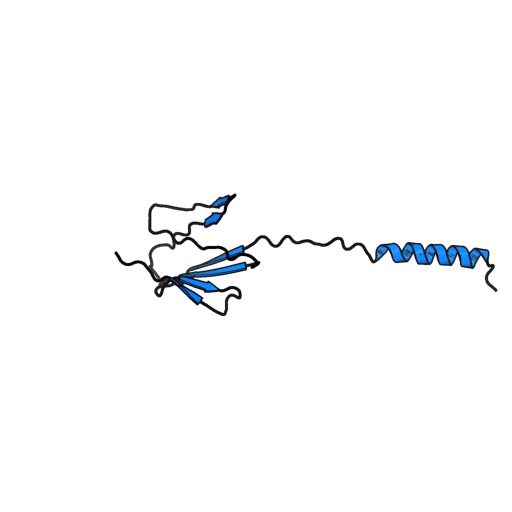
ATOM 756 O O . ASP A 1 93 ? -4.716 0.812 -11.776 1.00 92.19 93 ASP A O 1
ATOM 760 N N . ASN A 1 94 ? -4.350 0.201 -9.645 1.00 93.56 94 ASN A N 1
ATOM 761 C CA . ASN A 1 94 ? -5.351 1.049 -8.987 1.00 93.56 94 ASN A CA 1
ATOM 762 C C . ASN A 1 94 ? -6.818 0.707 -9.333 1.00 93.56 94 ASN A C 1
ATOM 764 O O . ASN A 1 94 ? -7.707 1.539 -9.171 1.00 93.56 94 ASN A O 1
ATOM 768 N N . THR A 1 95 ? -7.089 -0.507 -9.817 1.00 94.06 95 THR A N 1
ATOM 769 C CA . THR A 1 95 ? -8.436 -0.967 -10.207 1.00 94.06 95 THR A CA 1
ATOM 770 C C . THR A 1 95 ? -8.764 -2.357 -9.669 1.00 94.06 95 THR A C 1
ATOM 772 O O . THR A 1 95 ? -9.893 -2.608 -9.252 1.00 94.06 95 THR A O 1
ATOM 775 N N . THR A 1 96 ? -7.776 -3.252 -9.618 1.00 94.75 96 THR A N 1
ATOM 776 C CA . THR A 1 96 ? -7.897 -4.603 -9.073 1.00 94.75 96 THR A CA 1
ATOM 777 C C . THR A 1 96 ? -7.255 -4.662 -7.694 1.00 94.75 96 THR A C 1
ATOM 779 O O . THR A 1 96 ? -6.104 -4.262 -7.511 1.00 94.75 96 THR A O 1
ATOM 782 N N . TRP A 1 97 ? -8.000 -5.144 -6.699 1.00 95.44 97 TRP A N 1
ATOM 783 C CA . TRP A 1 97 ? -7.601 -5.076 -5.293 1.00 95.44 97 TRP A CA 1
ATOM 784 C C . TRP A 1 97 ? -7.496 -6.467 -4.679 1.00 95.44 97 TRP A C 1
ATOM 786 O O . TRP A 1 97 ? -8.432 -7.261 -4.732 1.00 95.44 97 TRP A O 1
ATOM 796 N N . VAL A 1 98 ? -6.357 -6.749 -4.047 1.00 94.69 98 VAL A N 1
ATOM 797 C CA . VAL A 1 98 ? -6.118 -7.991 -3.306 1.00 94.69 98 VAL A CA 1
ATOM 798 C C . VAL A 1 98 ? -6.044 -7.676 -1.820 1.00 94.69 98 VAL A C 1
ATOM 800 O O . VAL A 1 98 ? -5.147 -6.949 -1.390 1.00 94.69 98 VAL A O 1
ATOM 803 N N . LYS A 1 99 ? -6.943 -8.256 -1.020 1.00 94.31 99 LYS A N 1
ATOM 804 C CA . LYS A 1 99 ? -6.899 -8.137 0.444 1.00 94.31 99 LYS A CA 1
ATOM 805 C C . LYS A 1 99 ? -5.633 -8.806 0.987 1.00 94.31 99 LYS A C 1
ATOM 807 O O . LYS A 1 99 ? -5.348 -9.956 0.655 1.00 94.31 99 LYS A O 1
ATOM 812 N N . LYS A 1 100 ? -4.856 -8.083 1.793 1.00 93.00 100 LYS A N 1
ATOM 813 C CA . LYS A 1 100 ? -3.589 -8.561 2.374 1.00 93.00 100 LYS A CA 1
ATOM 814 C C . LYS A 1 100 ? -3.690 -8.842 3.864 1.00 93.00 100 LYS A C 1
ATOM 816 O O . LYS A 1 100 ? -3.082 -9.799 4.329 1.00 93.00 100 LYS A O 1
ATOM 821 N N . SER A 1 101 ? -4.458 -8.038 4.587 1.00 88.88 101 SER A N 1
ATOM 822 C CA . SER A 1 101 ? -4.687 -8.219 6.018 1.00 88.88 101 SER A CA 1
ATOM 823 C C . SER A 1 101 ? -5.991 -7.553 6.449 1.00 88.88 101 SER A C 1
ATOM 825 O O . SER A 1 101 ? -6.593 -6.771 5.707 1.00 88.88 101 SER A O 1
ATOM 827 N N . VAL A 1 102 ? -6.437 -7.905 7.649 1.00 89.56 102 VAL A N 1
ATOM 828 C CA . VAL A 1 102 ? -7.521 -7.241 8.380 1.00 89.56 102 VAL A CA 1
ATOM 829 C C . VAL A 1 102 ? -6.927 -6.366 9.482 1.00 89.56 102 VAL A C 1
ATOM 831 O O . VAL A 1 102 ? -5.729 -6.456 9.753 1.00 89.56 102 VAL A O 1
ATOM 834 N N . TRP A 1 103 ? -7.750 -5.518 10.094 1.00 83.19 103 TRP A N 1
ATOM 835 C CA . TRP A 1 103 ? -7.384 -4.847 11.338 1.00 83.19 103 TRP A CA 1
ATOM 836 C C . TRP A 1 103 ? -7.171 -5.882 12.442 1.00 83.19 103 TRP A C 1
ATOM 838 O O . TRP A 1 103 ? -7.964 -6.813 12.579 1.00 83.19 103 TRP A O 1
ATOM 848 N N . GLU A 1 104 ? -6.089 -5.731 13.199 1.00 78.94 104 GLU A N 1
ATOM 849 C CA . GLU A 1 104 ? -5.893 -6.481 14.436 1.00 78.94 104 GLU A CA 1
ATOM 850 C C . GLU A 1 104 ? -6.792 -5.841 15.497 1.00 78.94 104 GLU A C 1
ATOM 852 O O . GLU A 1 104 ? -6.685 -4.645 15.767 1.00 78.94 104 GLU A O 1
ATOM 857 N N . THR A 1 105 ? -7.727 -6.616 16.035 1.00 71.38 105 THR A N 1
ATOM 858 C CA . THR A 1 105 ? -8.489 -6.247 17.229 1.00 71.38 105 THR A CA 1
ATOM 859 C C . THR A 1 105 ? -7.749 -6.810 18.435 1.00 71.38 105 THR A C 1
ATOM 861 O O . THR A 1 105 ? -7.374 -7.984 18.401 1.00 71.38 105 THR A O 1
ATOM 864 N N . GLU A 1 106 ? -7.518 -5.984 19.455 1.00 52.75 106 GLU A N 1
ATOM 865 C CA . GLU A 1 106 ? -6.998 -6.439 20.755 1.00 52.75 106 GLU A CA 1
ATOM 866 C C . GLU A 1 106 ? -7.944 -7.429 21.449 1.00 52.75 106 GLU A C 1
ATOM 868 O O . GLU A 1 106 ? -9.180 -7.316 21.254 1.00 52.75 106 GLU A O 1
#

Organism: Rubus argutus (NCBI:txid59490)

Secondary structure (DSSP, 8-state):
---HHHHHHHHHHHHHHHTTSS-----------EEEEEEEPPTTPPP--BEEE-SS-EEE---SS--B-PPPPTT-SEEEEEEETTEEEEESSSSS-EEEEPPPP-

Solvent-accessible surface area (backbone atoms only — not comparable to full-atom values): 6997 Å² total; per-residue (Å²): 132,84,57,72,70,58,57,52,56,50,52,54,52,54,57,64,60,61,71,72,82,75,73,81,70,71,85,72,70,73,72,67,70,42,79,45,78,44,85,56,55,60,90,92,54,81,82,87,42,55,42,47,75,54,100,89,48,80,52,77,66,77,79,98,69,84,64,49,65,78,77,85,66,88,95,49,59,46,39,33,37,42,37,36,88,82,20,36,28,43,20,75,78,81,79,58,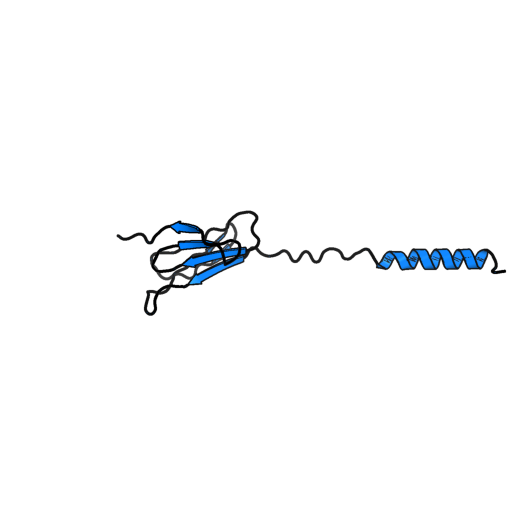75,44,81,76,48,64,76,86,77,132

Nearest PDB structures (foldseek):
  6osx-assembly1_A  TM=3.104E-01  e=2.164E+00  Enterobacter cloacae
  8q2c-assembly1_B  TM=2.867E-01  e=2.808E+00  Escherichia coli

Foldseek 3Di:
DDDPVVVVVVVVVVVVVVVPPPDPPDPCPVLAAEEAEAEPEDPPDDDQAEWEDDPPDGDHDDDDDDYDYDDDDPPASYKYWYQYQQGIWIDRVVPDTDHDDGDDDD